Protein AF-A0A843D091-F1 (afdb_monomer)

Sequence (43 aa):
EKLQGDLQGAFSRRINIKHRLVYQVYEEERTVKIISMWTHYEF

Nearest PDB structures (foldseek):
  2otr-assembly1_A  TM=7.163E-01  e=3.592E-01  Helicobacter pylori 26695
  3io5-assembly1_B  TM=5.677E-01  e=2.873E+00  Tequatrovirus T4
  7vww-assembly3_E  TM=4.310E-01  e=4.465E+00  Dioscoreophyllum cumminsii
  8adl-assembly1_P  TM=4.214E-01  e=4.465E+00  Saccharomyces cerevisiae
  2xiw-assembly1_A-2  TM=3.564E-01  e=7.872E+00  Sulfolobus acidocaldarius

Radius of gyration: 12.47 Å; Cα contacts (8 Å, |Δi|>4): 56; chains: 1; bounding box: 36×17×27 Å

Mean predicted aligned error: 8.76 Å

Solvent-accessible surface area (backbone atoms only — not comparable to full-atom values): 2884 Å² total; per-residue (Å²): 132,90,68,80,73,97,62,72,48,67,45,76,47,71,80,50,101,83,27,45,38,34,32,32,59,40,76,93,76,74,40,74,46,78,76,46,70,48,66,94,64,84,130
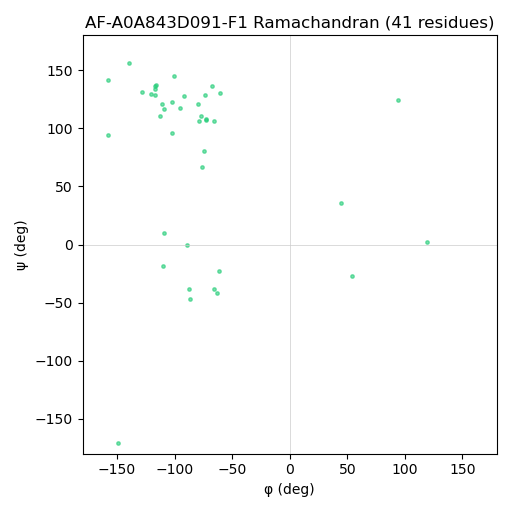
pLDDT: mean 73.0, std 15.69, range [36.66, 88.88]

Structure (mmCIF, N/CA/C/O backbone):
data_AF-A0A843D091-F1
#
_entry.id   AF-A0A843D091-F1
#
loop_
_atom_site.group_PDB
_atom_site.id
_atom_site.type_symbol
_atom_site.label_atom_id
_atom_site.label_alt_id
_atom_site.label_comp_id
_atom_site.label_asym_id
_atom_site.label_entity_id
_atom_site.label_seq_id
_atom_site.pdbx_PDB_ins_code
_atom_site.Cartn_x
_atom_site.Cartn_y
_atom_site.Cartn_z
_atom_site.occupancy
_atom_site.B_iso_or_equiv
_atom_site.auth_seq_id
_atom_site.auth_comp_id
_atom_site.auth_asym_id
_atom_site.auth_atom_id
_atom_site.pdbx_PDB_model_num
ATOM 1 N N . GLU A 1 1 ? -21.740 7.823 -5.943 1.00 42.69 1 GLU A N 1
ATOM 2 C CA . GLU A 1 1 ? -22.801 6.814 -5.779 1.00 42.69 1 GLU A CA 1
ATOM 3 C C . GLU A 1 1 ? -22.268 5.721 -4.859 1.00 42.69 1 GLU A C 1
ATOM 5 O O . GLU A 1 1 ? -21.177 5.223 -5.112 1.00 42.69 1 GLU A O 1
ATOM 10 N N . LYS A 1 2 ? -22.915 5.489 -3.709 1.00 36.66 2 LYS A N 1
ATOM 11 C CA . LYS A 1 2 ? -22.455 4.525 -2.697 1.00 36.66 2 LYS A CA 1
ATOM 12 C C . LYS A 1 2 ? -22.695 3.112 -3.227 1.00 36.66 2 LYS A C 1
ATOM 14 O O . LYS A 1 2 ? -23.841 2.681 -3.286 1.00 36.66 2 LYS A O 1
ATOM 19 N N . LEU A 1 3 ? -21.628 2.408 -3.593 1.00 44.47 3 LEU A N 1
ATOM 20 C CA . LEU A 1 3 ? -21.702 0.975 -3.862 1.00 44.47 3 LEU A CA 1
ATOM 21 C C . LEU A 1 3 ? -21.763 0.248 -2.513 1.00 44.47 3 LEU A C 1
ATOM 23 O O . LEU A 1 3 ? -20.824 0.304 -1.721 1.00 44.47 3 LEU A O 1
ATOM 27 N N . GLN A 1 4 ? -22.924 -0.341 -2.228 1.00 44.00 4 GLN A N 1
ATOM 28 C CA . GLN A 1 4 ? -23.140 -1.231 -1.090 1.00 44.00 4 GLN A CA 1
ATOM 29 C C . GLN A 1 4 ? -22.344 -2.533 -1.276 1.00 44.00 4 GLN A C 1
ATOM 31 O O . GLN A 1 4 ? -22.391 -3.123 -2.351 1.00 44.00 4 GLN A O 1
ATOM 36 N N . GLY A 1 5 ? -21.699 -2.992 -0.197 1.00 63.09 5 GLY A N 1
ATOM 37 C CA . GLY A 1 5 ? -21.165 -4.356 -0.049 1.00 63.09 5 GLY A CA 1
ATOM 38 C C . GLY A 1 5 ? -19.689 -4.550 -0.428 1.00 63.09 5 GLY A C 1
ATOM 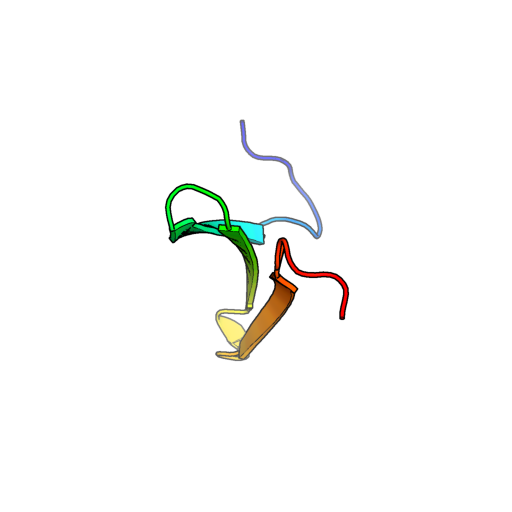39 O O . GLY A 1 5 ? -19.280 -4.219 -1.535 1.00 63.09 5 GLY A O 1
ATOM 40 N N . ASP A 1 6 ? -18.911 -5.075 0.528 1.00 53.81 6 ASP A N 1
ATOM 41 C CA . ASP A 1 6 ? -17.509 -5.566 0.520 1.00 53.81 6 ASP A CA 1
ATOM 42 C C . ASP A 1 6 ? -16.349 -4.672 0.030 1.00 53.81 6 ASP A C 1
ATOM 44 O O . ASP A 1 6 ? -15.221 -4.813 0.508 1.00 53.81 6 ASP A O 1
ATOM 48 N N . LEU A 1 7 ? -16.583 -3.704 -0.858 1.00 53.75 7 LEU A N 1
ATOM 49 C CA . LEU A 1 7 ? -15.540 -2.804 -1.389 1.00 53.75 7 LEU A CA 1
ATOM 50 C C . LEU A 1 7 ? -15.651 -1.359 -0.872 1.00 53.75 7 LEU A C 1
ATOM 52 O O . LEU A 1 7 ? -14.946 -0.463 -1.347 1.00 53.75 7 LEU A O 1
ATOM 56 N N . GLN A 1 8 ? -16.511 -1.116 0.123 1.00 56.38 8 GLN A N 1
ATOM 57 C CA . GLN A 1 8 ? -16.562 0.165 0.830 1.00 56.38 8 GLN A CA 1
ATOM 58 C C . GLN A 1 8 ? -15.253 0.361 1.604 1.00 56.38 8 GLN A C 1
ATOM 60 O O . GLN A 1 8 ? -15.005 -0.311 2.597 1.00 56.38 8 GLN A O 1
ATOM 65 N N . GLY A 1 9 ? -14.393 1.257 1.119 1.00 64.81 9 GLY A N 1
ATOM 66 C CA . GLY A 1 9 ? -13.130 1.598 1.777 1.00 64.81 9 GLY A CA 1
ATOM 67 C C . GLY A 1 9 ? -11.880 1.324 0.949 1.00 64.81 9 GLY A C 1
ATOM 68 O O . GLY A 1 9 ? -10.784 1.570 1.444 1.00 64.81 9 GLY A O 1
ATOM 69 N N . ALA A 1 10 ? -12.006 0.845 -0.295 1.00 70.19 10 ALA A N 1
ATOM 70 C CA . ALA A 1 10 ? -10.883 0.836 -1.227 1.00 70.19 10 ALA A CA 1
ATOM 71 C C . ALA A 1 10 ? -10.596 2.273 -1.705 1.00 70.19 10 ALA A C 1
ATOM 73 O O . ALA A 1 10 ? -11.336 2.859 -2.495 1.00 70.19 10 ALA A O 1
ATOM 74 N N . PHE A 1 11 ? -9.506 2.849 -1.213 1.00 80.50 11 PHE A N 1
ATOM 75 C CA . PHE A 1 11 ? -9.002 4.157 -1.595 1.00 80.50 11 PHE A CA 1
ATOM 76 C C . PHE A 1 11 ? -7.844 4.011 -2.577 1.00 80.50 11 PHE A C 1
ATOM 78 O O . PHE A 1 11 ? -7.013 3.106 -2.491 1.00 80.50 11 PHE A O 1
ATOM 85 N N . SER A 1 12 ? -7.763 4.953 -3.515 1.00 82.19 12 SER A N 1
ATOM 86 C CA . SER A 1 12 ? -6.612 5.064 -4.402 1.00 82.19 12 SER A CA 1
ATOM 87 C C . SER A 1 12 ? -5.908 6.389 -4.169 1.00 82.19 12 SER A C 1
ATOM 89 O O . SER A 1 12 ? -6.540 7.445 -4.219 1.00 82.19 12 SER A O 1
ATOM 91 N N . ARG A 1 13 ? -4.598 6.346 -3.946 1.00 84.56 13 ARG A N 1
ATOM 92 C CA . ARG A 1 13 ? -3.777 7.533 -3.713 1.00 84.56 13 ARG A CA 1
ATOM 93 C C . ARG A 1 13 ? -2.586 7.519 -4.658 1.00 84.56 13 ARG A C 1
ATOM 95 O O . ARG A 1 13 ? -1.914 6.502 -4.815 1.00 84.56 13 ARG A O 1
ATOM 102 N N . ARG A 1 14 ? -2.334 8.643 -5.331 1.00 84.69 14 ARG A N 1
ATOM 103 C CA . ARG A 1 14 ? -1.134 8.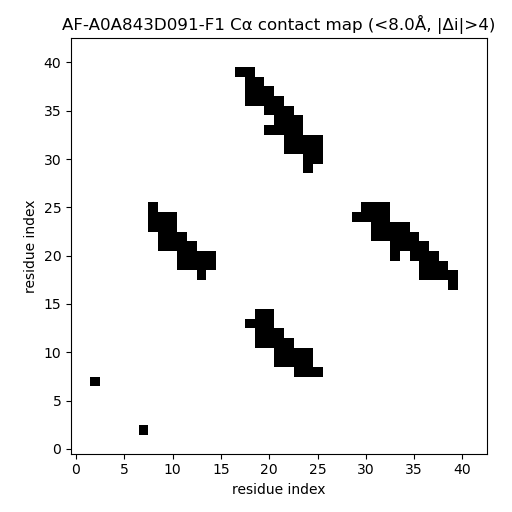794 -6.164 1.00 84.69 14 ARG A CA 1
ATOM 104 C C . ARG A 1 14 ? 0.079 8.972 -5.257 1.00 84.69 14 ARG A C 1
ATOM 106 O O . ARG A 1 14 ? 0.053 9.824 -4.373 1.00 84.69 14 ARG A O 1
ATOM 113 N N . ILE A 1 15 ? 1.113 8.168 -5.487 1.00 85.00 15 ILE A N 1
ATOM 114 C CA . ILE A 1 15 ? 2.422 8.333 -4.839 1.00 85.00 15 ILE A CA 1
ATOM 115 C C . ILE A 1 15 ? 3.272 9.306 -5.667 1.00 85.00 15 ILE A C 1
ATOM 117 O O . ILE A 1 15 ? 3.964 10.151 -5.112 1.00 85.00 15 ILE A O 1
ATOM 121 N N . ASN A 1 16 ? 3.176 9.236 -6.998 1.00 79.94 16 ASN A N 1
ATOM 122 C CA . ASN A 1 16 ? 3.767 10.209 -7.916 1.00 79.94 16 ASN A CA 1
ATOM 123 C C . ASN A 1 16 ? 2.914 10.322 -9.201 1.00 79.94 16 ASN A C 1
ATOM 125 O O . ASN A 1 16 ? 1.810 9.778 -9.276 1.00 79.94 16 ASN A O 1
ATOM 129 N N . ILE A 1 17 ? 3.407 11.029 -10.224 1.00 80.06 17 ILE A N 1
ATOM 130 C CA . ILE A 1 17 ? 2.689 11.204 -11.500 1.00 80.06 17 ILE A CA 1
ATOM 131 C C . ILE A 1 17 ? 2.425 9.881 -12.248 1.00 80.06 17 ILE A C 1
ATOM 133 O O . ILE A 1 17 ? 1.465 9.811 -13.014 1.00 80.06 17 ILE A O 1
ATOM 137 N N . LYS A 1 18 ? 3.214 8.828 -11.984 1.00 78.06 18 LYS A N 1
ATOM 138 C CA . LYS A 1 18 ? 3.160 7.516 -12.654 1.00 78.06 18 LYS A CA 1
ATOM 139 C C . LYS A 1 18 ? 2.630 6.366 -11.780 1.00 78.06 18 LYS A C 1
ATOM 141 O O . LYS A 1 18 ? 2.214 5.353 -12.326 1.00 78.06 18 LYS A O 1
ATOM 146 N N . HIS A 1 19 ? 2.621 6.496 -10.454 1.00 81.00 19 HIS A N 1
ATOM 147 C CA . HIS A 1 19 ? 2.311 5.412 -9.519 1.00 81.00 19 HIS A CA 1
ATOM 148 C C . HIS A 1 19 ? 1.061 5.712 -8.706 1.00 81.00 19 HIS A C 1
ATOM 150 O O . HIS A 1 19 ? 0.904 6.785 -8.109 1.00 81.00 19 HIS A O 1
ATOM 156 N N . ARG A 1 20 ? 0.195 4.705 -8.625 1.00 85.31 20 ARG A N 1
ATOM 157 C CA . ARG A 1 20 ? -1.010 4.712 -7.804 1.00 85.31 20 ARG A CA 1
ATOM 158 C C . ARG A 1 20 ? -0.946 3.557 -6.812 1.00 85.31 20 ARG A C 1
ATOM 160 O O . ARG A 1 20 ? -0.702 2.413 -7.189 1.00 85.31 20 ARG A O 1
ATOM 167 N N . LEU A 1 21 ? -1.177 3.888 -5.551 1.00 86.06 21 LEU A N 1
ATOM 168 C CA . LEU A 1 21 ? -1.400 2.938 -4.478 1.00 86.06 21 LEU A CA 1
ATOM 169 C C . LEU A 1 21 ? -2.895 2.697 -4.359 1.00 86.06 21 LEU A C 1
ATOM 171 O O . LEU A 1 21 ? -3.660 3.657 -4.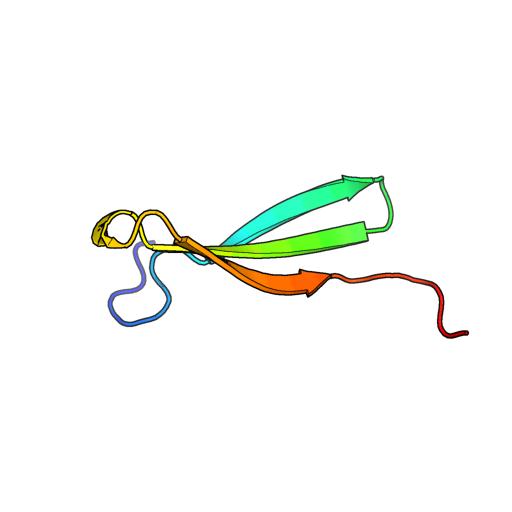245 1.00 86.06 21 LEU A O 1
ATOM 175 N N . VAL A 1 22 ? -3.299 1.435 -4.370 1.00 87.62 22 VAL A N 1
ATOM 176 C CA . VAL A 1 22 ? -4.668 1.025 -4.066 1.00 87.62 22 VAL A CA 1
ATOM 177 C C . VAL A 1 22 ? -4.630 0.285 -2.740 1.00 87.62 22 VAL A C 1
ATOM 179 O O . VAL A 1 22 ? -3.913 -0.708 -2.599 1.00 87.62 22 VAL A O 1
ATOM 182 N N . TYR A 1 23 ? -5.369 0.791 -1.763 1.00 88.88 23 TYR A N 1
ATOM 183 C CA . TYR A 1 23 ? -5.413 0.244 -0.415 1.00 88.88 23 TYR A CA 1
ATOM 184 C C . TYR A 1 23 ? -6.834 0.266 0.127 1.00 88.88 23 TYR A C 1
ATOM 186 O O . TYR A 1 23 ? -7.648 1.078 -0.295 1.00 88.88 23 TYR A O 1
ATOM 194 N N . GLN A 1 24 ? -7.118 -0.607 1.080 1.00 87.69 24 GLN A N 1
ATOM 195 C CA . GLN A 1 24 ? -8.368 -0.638 1.820 1.00 87.69 24 GLN A CA 1
ATOM 196 C C . GLN A 1 24 ? -8.095 -0.356 3.294 1.00 87.69 24 GLN A C 1
ATOM 198 O O . GLN A 1 24 ? -7.114 -0.855 3.848 1.00 87.69 24 GLN A O 1
ATOM 203 N N . VAL A 1 25 ? -8.933 0.472 3.913 1.00 84.81 25 VAL A N 1
ATOM 204 C CA . VAL A 1 25 ? -8.849 0.774 5.348 1.00 84.81 25 VAL A CA 1
ATOM 205 C C . VAL A 1 25 ? -9.922 -0.020 6.079 1.00 84.81 25 VAL A C 1
ATOM 207 O O . VAL A 1 25 ? -11.102 0.131 5.778 1.00 84.81 25 VAL A O 1
ATOM 210 N N . TYR A 1 26 ? -9.500 -0.833 7.044 1.00 86.06 26 TYR A N 1
ATOM 211 C CA . TYR A 1 26 ? -10.371 -1.510 7.998 1.00 86.06 26 TYR A CA 1
ATOM 212 C C . TYR A 1 26 ? -10.299 -0.748 9.323 1.00 86.06 26 TYR A C 1
ATOM 214 O O . TYR A 1 26 ? -9.354 -0.918 10.094 1.00 86.06 26 TYR A O 1
ATOM 222 N N . GLU A 1 27 ? -11.254 0.155 9.556 1.00 80.50 27 GLU A N 1
ATOM 223 C CA . GLU A 1 27 ? -11.243 1.054 10.722 1.00 80.50 27 GLU A CA 1
ATOM 224 C C . GLU A 1 27 ? -11.403 0.297 12.047 1.00 80.50 27 GLU A C 1
ATOM 226 O O . GLU A 1 27 ? -10.714 0.611 13.019 1.00 80.50 27 GLU A O 1
ATOM 231 N N . GLU A 1 28 ? -12.246 -0.738 12.067 1.00 84.75 28 GLU A N 1
ATOM 232 C CA . GLU A 1 28 ? -12.487 -1.585 13.243 1.00 84.75 28 GLU A CA 1
ATOM 233 C C . GLU A 1 28 ? -11.222 -2.344 13.669 1.00 84.75 28 GLU A C 1
ATOM 235 O O . GLU A 1 28 ? -10.877 -2.387 14.848 1.00 84.75 28 GLU A O 1
ATOM 240 N N . GLU A 1 29 ? -10.472 -2.864 12.695 1.00 87.88 29 GLU A N 1
ATOM 241 C CA . GLU A 1 29 ? -9.220 -3.600 12.914 1.00 87.88 29 GLU A CA 1
ATOM 242 C C . GLU A 1 29 ? -7.985 -2.685 12.933 1.00 87.88 29 GLU A C 1
ATOM 244 O O . GLU A 1 29 ? -6.856 -3.164 13.064 1.00 87.88 29 GLU A O 1
ATOM 249 N N . ARG A 1 30 ? -8.171 -1.367 12.746 1.00 84.81 30 ARG A N 1
ATOM 250 C CA . ARG A 1 30 ? -7.107 -0.362 12.549 1.00 84.81 30 ARG A CA 1
ATOM 251 C C . ARG A 1 30 ? -6.017 -0.820 11.575 1.00 84.81 30 ARG A C 1
ATOM 253 O O . ARG A 1 30 ? -4.837 -0.516 11.749 1.00 84.81 30 ARG A O 1
ATOM 260 N N . THR A 1 31 ? -6.419 -1.553 10.545 1.00 85.44 31 THR A N 1
ATOM 261 C CA . THR A 1 31 ? -5.514 -2.231 9.621 1.00 85.44 31 THR A CA 1
ATOM 262 C C . THR A 1 31 ? -5.686 -1.664 8.221 1.00 85.44 31 THR A C 1
ATOM 264 O O . THR A 1 31 ? -6.799 -1.443 7.748 1.00 85.44 31 THR A O 1
ATOM 267 N N . VAL A 1 32 ? -4.569 -1.418 7.536 1.00 86.44 32 VAL A N 1
ATOM 268 C CA . VAL A 1 32 ? -4.569 -0.974 6.140 1.00 86.44 32 VAL A CA 1
ATOM 269 C C . VAL A 1 32 ? -4.071 -2.113 5.266 1.00 86.44 32 VAL A C 1
ATOM 271 O O . VAL A 1 32 ? -2.919 -2.530 5.369 1.00 86.44 32 VAL A O 1
ATOM 274 N N . LYS A 1 33 ? -4.931 -2.603 4.376 1.00 86.19 33 LYS A N 1
ATOM 275 C CA . LYS A 1 33 ? -4.591 -3.652 3.416 1.00 86.19 33 LYS A CA 1
ATOM 276 C C . LYS A 1 33 ? -4.185 -3.025 2.094 1.00 86.19 33 LYS A C 1
ATOM 278 O O . LYS A 1 33 ? -4.991 -2.374 1.436 1.00 86.19 33 LYS A O 1
ATOM 283 N N . ILE A 1 34 ? -2.941 -3.235 1.682 1.00 86.19 34 ILE A N 1
ATOM 284 C CA . ILE A 1 34 ? -2.489 -2.828 0.351 1.00 86.19 34 ILE A CA 1
ATOM 285 C C . ILE A 1 34 ? -2.965 -3.877 -0.656 1.00 86.19 34 ILE A C 1
ATOM 287 O O . ILE A 1 34 ? -2.627 -5.050 -0.532 1.00 86.19 34 ILE A O 1
ATOM 291 N N . ILE A 1 35 ? -3.764 -3.456 -1.638 1.00 84.75 35 ILE A N 1
ATOM 292 C CA . ILE A 1 35 ? -4.293 -4.344 -2.684 1.00 84.75 35 ILE A CA 1
ATOM 293 C C . ILE A 1 35 ? 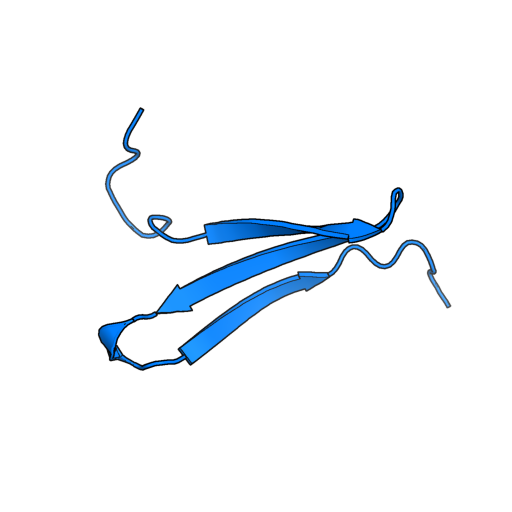-3.292 -4.437 -3.834 1.00 84.75 35 ILE A C 1
ATOM 295 O O . ILE A 1 35 ? -2.974 -5.520 -4.310 1.00 84.75 35 ILE A O 1
ATOM 299 N N . SER A 1 36 ? -2.782 -3.290 -4.281 1.00 79.94 36 SER A N 1
ATOM 300 C CA . SER A 1 36 ? -1.785 -3.233 -5.347 1.00 79.94 36 SER A CA 1
ATOM 301 C C . SER A 1 36 ? -1.008 -1.927 -5.279 1.00 79.94 36 SER A C 1
ATOM 303 O O . SER A 1 36 ? -1.594 -0.860 -5.058 1.00 79.94 36 SER A O 1
ATOM 305 N N . MET A 1 37 ? 0.291 -1.999 -5.542 1.00 77.00 37 MET A N 1
ATOM 306 C CA . MET A 1 37 ? 1.129 -0.835 -5.793 1.00 77.00 37 MET A CA 1
ATOM 307 C C . MET A 1 37 ? 1.570 -0.905 -7.251 1.00 77.00 37 MET A C 1
ATOM 309 O O . MET A 1 37 ? 2.330 -1.793 -7.618 1.00 77.00 37 MET A O 1
ATOM 313 N N . TRP A 1 38 ? 1.068 0.005 -8.090 1.00 73.12 38 TRP A N 1
ATOM 314 C CA . TRP A 1 38 ? 1.473 0.075 -9.495 1.00 73.12 38 TRP A CA 1
ATOM 315 C C . TRP A 1 38 ? 2.876 0.675 -9.583 1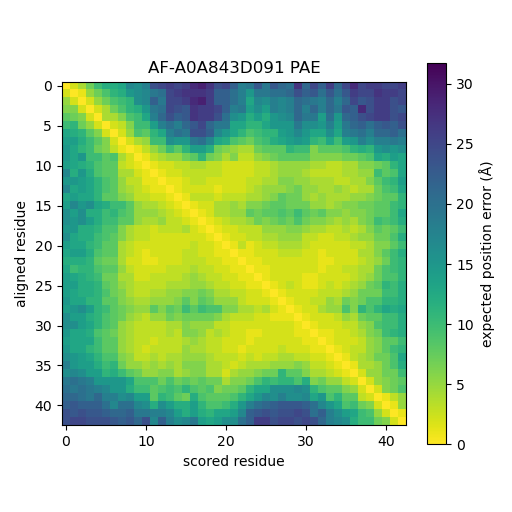.00 73.12 38 TRP A C 1
ATOM 317 O O . TRP A 1 38 ? 3.046 1.873 -9.826 1.00 73.12 38 TRP A O 1
ATOM 327 N N . THR A 1 39 ? 3.889 -0.147 -9.335 1.00 59.88 39 THR A N 1
ATOM 328 C CA . THR A 1 39 ? 5.281 0.172 -9.629 1.00 59.88 39 THR A CA 1
ATOM 329 C C . THR A 1 39 ? 5.489 -0.044 -11.115 1.00 59.88 39 THR A C 1
ATOM 331 O O . THR A 1 39 ? 5.527 -1.171 -11.594 1.00 59.88 39 THR A O 1
ATOM 334 N N . HIS A 1 40 ? 5.608 1.044 -11.868 1.00 62.56 40 HIS A N 1
ATOM 335 C CA . HIS A 1 40 ? 6.079 0.970 -13.247 1.00 62.56 40 HIS A CA 1
ATOM 336 C C . HIS A 1 40 ? 7.594 0.755 -13.233 1.00 62.56 40 HIS A C 1
ATOM 338 O O . HIS A 1 40 ? 8.329 1.676 -13.558 1.00 62.56 40 HIS A O 1
ATOM 344 N N . TYR A 1 41 ? 8.032 -0.406 -12.760 1.00 46.25 41 TYR A N 1
ATOM 345 C CA . TYR A 1 41 ? 9.349 -0.990 -12.987 1.00 46.25 41 TYR A CA 1
ATOM 346 C C . TYR A 1 41 ? 9.182 -2.489 -12.753 1.00 46.25 41 TYR A C 1
ATOM 348 O O . TYR A 1 41 ? 9.181 -2.962 -11.618 1.00 46.25 41 TYR A O 1
ATOM 356 N N . GLU A 1 42 ? 8.936 -3.200 -13.849 1.00 50.72 42 GLU A N 1
ATOM 357 C 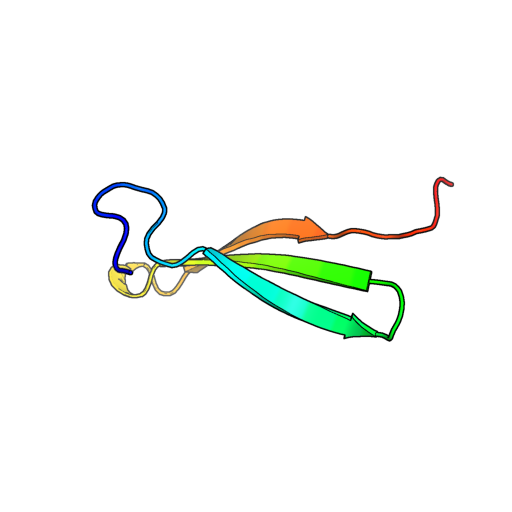CA . GLU A 1 42 ? 9.319 -4.602 -13.952 1.00 50.72 42 GLU A CA 1
ATOM 358 C C . GLU A 1 42 ? 10.848 -4.636 -13.801 1.00 50.72 42 GLU A C 1
ATOM 360 O O 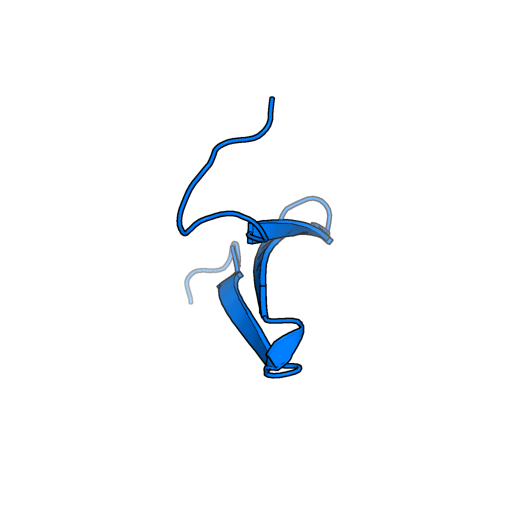. GLU A 1 42 ? 11.542 -3.788 -14.372 1.00 50.72 42 GLU A O 1
ATOM 365 N N . PHE A 1 43 ? 11.332 -5.509 -12.919 1.00 50.25 43 PHE A N 1
ATOM 366 C CA . PHE A 1 43 ? 12.758 -5.764 -12.713 1.00 50.25 43 PHE A CA 1
ATOM 367 C C . PHE A 1 43 ? 13.394 -6.372 -13.966 1.00 50.25 43 PHE A C 1
ATOM 369 O O . PHE A 1 43 ? 12.693 -7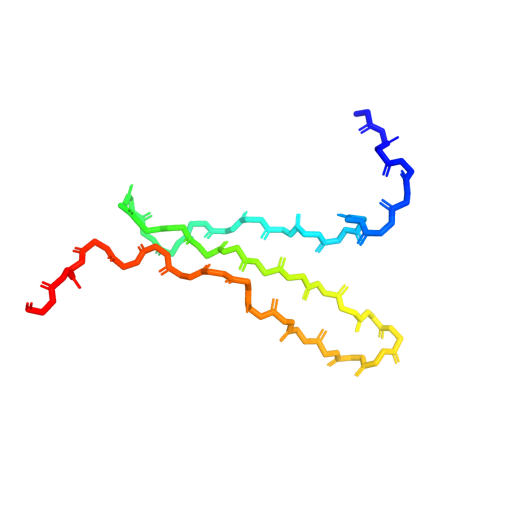.150 -14.651 1.00 50.25 43 PHE A O 1
#

Foldseek 3Di:
DDDDDDCVAFDWDAPDPQWIWTWGQDVVVRDIGTPDIPDPDDD

Secondary structure (DSSP, 8-state):
----SS-TTEEEEESSSS-EEEEEEETTTTEEEEEEE--S---